Protein AF-A0A7C1B1G8-F1 (afdb_monomer_lite)

Foldseek 3Di:
DKDWDADPPPGIDIDDDDPDDPVVVVVVVVVVVVVVPD

Sequence (38 aa):
NVATVKTDIAG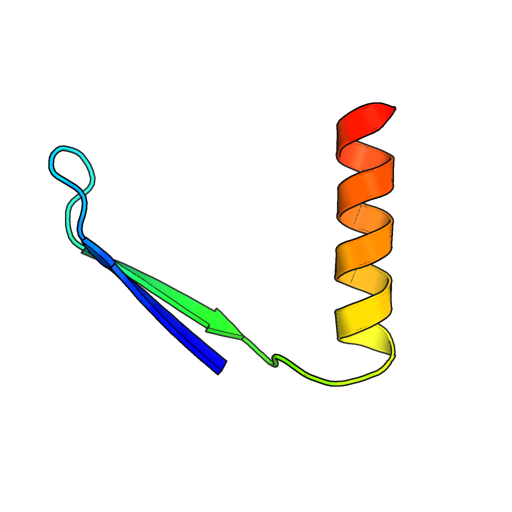DITIVGKGAGPKEAASAILSDILKIFA

Structure (mmCIF, N/CA/C/O backbone):
data_AF-A0A7C1B1G8-F1
#
_entry.id   AF-A0A7C1B1G8-F1
#
loop_
_atom_site.group_PDB
_atom_site.id
_atom_site.type_symbol
_atom_site.label_atom_id
_atom_site.label_alt_id
_atom_site.label_comp_id
_atom_site.label_asym_id
_atom_site.label_entity_id
_atom_site.label_seq_id
_atom_site.pdbx_PDB_ins_code
_atom_site.Cartn_x
_atom_site.Cartn_y
_atom_site.Cartn_z
_atom_site.occupancy
_atom_site.B_iso_or_equiv
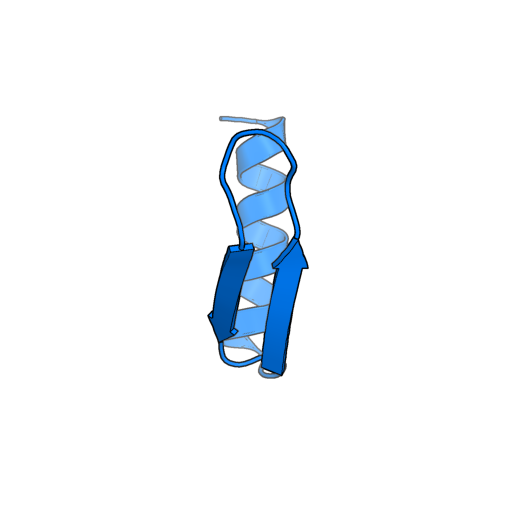_atom_site.auth_seq_id
_atom_site.auth_comp_id
_atom_site.auth_asym_id
_atom_site.auth_atom_id
_atom_site.pdbx_PDB_model_num
ATOM 1 N N . ASN A 1 1 ? -0.605 -5.438 -9.279 1.00 93.31 1 ASN A N 1
ATOM 2 C CA . ASN A 1 1 ? -0.647 -6.073 -7.950 1.00 93.31 1 ASN A CA 1
ATOM 3 C C . ASN A 1 1 ? -2.009 -5.833 -7.337 1.00 93.31 1 ASN A C 1
ATOM 5 O O . ASN A 1 1 ? -2.617 -4.797 -7.589 1.00 93.31 1 ASN A O 1
ATOM 9 N N . VAL A 1 2 ? -2.488 -6.817 -6.586 1.00 95.81 2 VAL A N 1
ATOM 10 C CA . VAL A 1 2 ? -3.791 -6.799 -5.923 1.00 95.81 2 VAL A CA 1
ATOM 11 C C . VAL A 1 2 ? -3.585 -7.307 -4.504 1.00 95.81 2 VAL A C 1
ATOM 13 O O . VAL A 1 2 ? -2.837 -8.267 -4.315 1.00 95.81 2 VAL A O 1
ATOM 16 N N . ALA A 1 3 ? -4.216 -6.661 -3.532 1.00 96.69 3 ALA A N 1
ATOM 17 C CA . ALA A 1 3 ? -4.236 -7.102 -2.146 1.00 96.69 3 ALA A CA 1
ATOM 18 C C . ALA A 1 3 ? -5.632 -6.885 -1.562 1.00 96.69 3 ALA A C 1
ATOM 20 O O . ALA A 1 3 ? -6.232 -5.833 -1.771 1.00 96.69 3 ALA A O 1
ATOM 21 N N . THR A 1 4 ? -6.124 -7.863 -0.809 1.00 97.56 4 THR A N 1
ATOM 22 C CA . THR A 1 4 ? -7.359 -7.742 -0.031 1.00 97.56 4 THR A CA 1
ATOM 23 C C . THR A 1 4 ? -7.004 -7.817 1.445 1.00 97.56 4 THR A C 1
ATOM 25 O O . THR A 1 4 ? -6.336 -8.755 1.879 1.00 97.56 4 THR A O 1
ATOM 28 N N . VAL A 1 5 ? -7.438 -6.818 2.204 1.00 97.56 5 VAL A N 1
ATOM 29 C CA . VAL A 1 5 ? -7.231 -6.698 3.644 1.00 97.56 5 VAL A CA 1
ATOM 30 C C . VAL A 1 5 ? -8.574 -6.914 4.324 1.00 97.56 5 VAL A C 1
ATOM 32 O O . VAL A 1 5 ? -9.511 -6.152 4.099 1.00 97.56 5 VAL A O 1
ATOM 35 N N . LYS A 1 6 ? -8.664 -7.957 5.150 1.00 97.44 6 LYS A N 1
ATOM 36 C CA . LYS A 1 6 ? -9.840 -8.201 5.987 1.00 97.44 6 LYS A CA 1
ATOM 37 C C . LYS A 1 6 ? -9.736 -7.358 7.246 1.00 97.44 6 LYS A C 1
ATOM 39 O O . LYS A 1 6 ? -8.716 -7.425 7.933 1.00 97.44 6 LYS A O 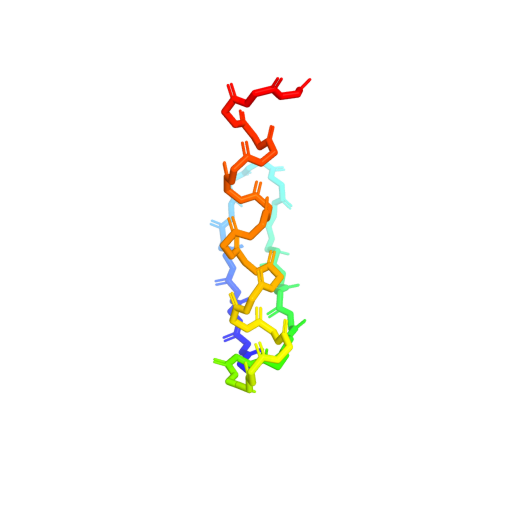1
ATOM 44 N N . THR A 1 7 ? -10.773 -6.591 7.546 1.00 97.06 7 THR A N 1
ATOM 45 C CA . THR A 1 7 ? -10.844 -5.779 8.762 1.00 97.06 7 THR A CA 1
ATOM 46 C C . THR A 1 7 ? -12.126 -6.082 9.527 1.00 97.06 7 THR A C 1
ATOM 48 O O . THR A 1 7 ? -13.133 -6.485 8.947 1.00 97.06 7 THR A O 1
ATOM 51 N N . ASP A 1 8 ? -12.073 -5.916 10.841 1.00 95.19 8 ASP A N 1
ATOM 52 C CA . ASP A 1 8 ? -13.173 -6.176 11.769 1.00 95.19 8 ASP A CA 1
ATOM 53 C C . ASP A 1 8 ? -14.241 -5.073 11.746 1.00 95.19 8 ASP A C 1
ATOM 55 O O . ASP A 1 8 ? -15.429 -5.366 11.863 1.00 95.19 8 ASP A O 1
ATOM 59 N N . ILE A 1 9 ? -13.826 -3.817 11.554 1.00 97.25 9 ILE A N 1
ATOM 60 C CA . ILE A 1 9 ? -14.722 -2.651 11.554 1.00 97.25 9 ILE A CA 1
ATOM 61 C C . ILE A 1 9 ? -15.063 -2.183 10.134 1.00 97.25 9 ILE A C 1
ATOM 63 O O . ILE A 1 9 ? -16.205 -1.817 9.867 1.00 97.25 9 ILE A O 1
ATOM 67 N N . ALA A 1 10 ? -14.096 -2.180 9.212 1.00 96.19 10 ALA A N 1
ATOM 68 C CA . ALA A 1 10 ? -14.279 -1.633 7.863 1.00 96.19 10 ALA A CA 1
ATOM 69 C C . ALA A 1 10 ? -14.604 -2.703 6.800 1.00 96.19 10 ALA A C 1
ATOM 71 O O . ALA A 1 10 ? -14.687 -2.386 5.613 1.00 96.19 10 ALA A O 1
ATOM 72 N N . GLY A 1 11 ? -14.806 -3.961 7.211 1.00 96.38 11 GLY A N 1
ATOM 73 C CA . GLY A 1 11 ? -15.033 -5.090 6.309 1.00 96.38 11 GLY A CA 1
ATOM 74 C C . GLY A 1 11 ? -13.816 -5.410 5.433 1.00 96.38 11 GLY A C 1
ATOM 75 O O . GLY A 1 11 ? -12.671 -5.130 5.795 1.00 96.38 11 GLY A O 1
ATOM 76 N N . ASP A 1 12 ? -14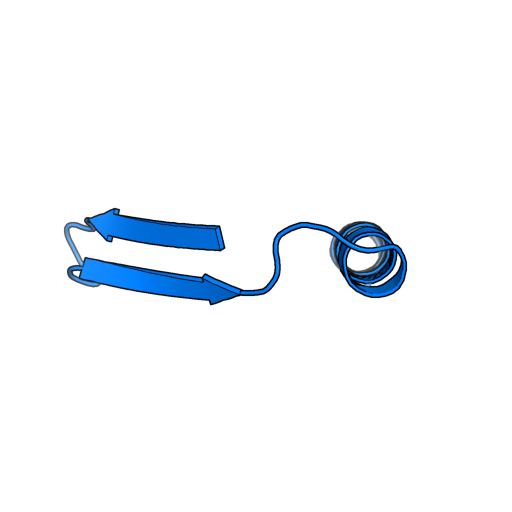.054 -6.017 4.273 1.00 97.62 12 ASP A N 1
ATOM 77 C CA . ASP A 1 12 ? -12.990 -6.383 3.336 1.00 97.62 12 ASP A CA 1
ATOM 78 C C . ASP A 1 12 ? -12.636 -5.199 2.420 1.00 97.62 12 ASP A C 1
ATOM 80 O O . ASP A 1 12 ? -13.454 -4.737 1.622 1.00 97.62 12 ASP A O 1
ATOM 84 N N . ILE A 1 13 ? -11.386 -4.734 2.485 1.00 97.69 13 ILE A N 1
ATOM 85 C CA . ILE A 1 13 ? -10.854 -3.653 1.645 1.00 97.69 13 ILE A CA 1
ATOM 86 C C . ILE A 1 13 ? -9.954 -4.255 0.567 1.00 97.69 13 ILE A C 1
ATOM 88 O O . ILE A 1 13 ? -8.944 -4.886 0.873 1.00 97.69 13 ILE A O 1
ATOM 92 N N . THR A 1 14 ? -10.279 -4.036 -0.709 1.00 97.12 14 THR A N 1
ATOM 93 C CA . THR A 1 14 ? -9.463 -4.513 -1.840 1.00 97.12 14 THR A CA 1
ATOM 94 C C . THR A 1 14 ? -8.755 -3.358 -2.538 1.00 97.12 14 THR A C 1
ATOM 96 O O . THR A 1 14 ? -9.385 -2.396 -2.969 1.00 97.12 14 THR A O 1
ATOM 99 N N . ILE A 1 15 ? -7.436 -3.477 -2.680 1.00 96.31 15 ILE A N 1
ATOM 100 C CA . ILE A 1 15 ? -6.558 -2.501 -3.324 1.00 96.31 15 ILE A CA 1
ATOM 101 C C . ILE A 1 15 ? -6.007 -3.110 -4.610 1.00 96.31 15 ILE A C 1
ATOM 103 O O . ILE A 1 15 ? -5.447 -4.209 -4.610 1.00 96.31 15 ILE A O 1
ATOM 107 N N . VAL A 1 16 ? -6.133 -2.368 -5.709 1.00 96.56 16 VAL A N 1
ATOM 108 C CA . VAL A 1 16 ? -5.635 -2.748 -7.035 1.00 96.56 16 VAL A CA 1
ATOM 109 C C . VAL A 1 16 ? -4.739 -1.635 -7.557 1.00 96.56 16 VAL A C 1
ATOM 111 O O . VAL A 1 16 ? -5.093 -0.461 -7.494 1.00 96.56 16 VAL A O 1
ATOM 114 N N . GLY A 1 17 ? -3.579 -1.994 -8.102 1.00 92.88 17 GLY A N 1
ATOM 115 C CA . GLY A 1 17 ? -2.667 -1.016 -8.686 1.00 92.88 17 GLY A CA 1
ATOM 116 C C . GLY A 1 17 ? -1.541 -1.649 -9.486 1.00 92.88 17 GLY A C 1
ATOM 117 O O . GLY A 1 17 ? -1.359 -2.867 -9.501 1.00 92.88 17 GLY A O 1
ATOM 118 N N . LYS A 1 18 ? -0.747 -0.822 -10.159 1.00 91.44 18 LYS A N 1
ATOM 119 C CA . LYS A 1 18 ? 0.461 -1.270 -10.856 1.00 91.44 18 LYS A CA 1
ATOM 120 C C . LYS A 1 18 ? 1.616 -1.307 -9.852 1.00 91.44 18 LYS A C 1
ATOM 122 O O . LYS A 1 18 ? 2.006 -0.272 -9.335 1.00 91.44 18 LYS A O 1
ATOM 127 N N . GLY A 1 19 ? 2.122 -2.499 -9.531 1.00 84.62 19 GLY A N 1
ATOM 128 C CA . GLY A 1 19 ? 3.122 -2.666 -8.464 1.00 84.62 19 GLY A CA 1
ATOM 129 C C . GLY A 1 19 ? 4.573 -2.645 -8.930 1.00 84.62 19 GLY A C 1
ATOM 130 O O . GLY A 1 19 ? 5.453 -2.994 -8.155 1.00 84.62 19 GLY A O 1
ATOM 131 N N . ALA A 1 20 ? 4.830 -2.268 -10.183 1.00 86.44 20 ALA A N 1
ATOM 132 C CA . ALA A 1 20 ? 6.176 -2.071 -10.702 1.00 86.44 20 ALA A CA 1
ATOM 133 C C . ALA A 1 20 ? 6.177 -1.007 -11.802 1.00 86.44 20 ALA A C 1
ATOM 135 O O . ALA A 1 20 ? 5.229 -0.905 -12.583 1.00 86.44 20 ALA A O 1
ATOM 136 N N . GLY A 1 21 ? 7.268 -0.252 -11.881 1.00 93.88 21 GLY A N 1
ATOM 137 C CA . GLY A 1 21 ? 7.484 0.794 -12.873 1.00 93.88 21 GLY A CA 1
ATOM 138 C C . GLY A 1 21 ? 8.142 2.027 -12.249 1.00 93.88 21 GLY A C 1
ATOM 139 O O . GLY A 1 21 ? 7.964 2.280 -11.056 1.00 93.88 21 GLY A O 1
ATOM 140 N N . PRO A 1 22 ? 8.929 2.789 -13.027 1.00 94.75 22 PRO A N 1
ATOM 141 C CA . PRO A 1 22 ? 9.703 3.907 -12.493 1.00 94.75 22 PRO A CA 1
ATOM 142 C C . PRO A 1 22 ? 8.809 5.013 -11.920 1.00 94.75 22 PRO A C 1
ATOM 144 O O . PRO A 1 22 ? 9.109 5.558 -10.863 1.00 94.75 22 PRO A O 1
ATOM 147 N N . LYS A 1 23 ? 7.675 5.309 -12.571 1.00 96.69 23 LYS A N 1
ATOM 148 C CA . LYS A 1 23 ? 6.726 6.326 -12.102 1.00 96.69 23 LYS A CA 1
ATOM 149 C C . LYS A 1 23 ? 6.027 5.890 -10.815 1.00 96.69 23 LYS A C 1
ATOM 151 O O . LYS A 1 23 ? 5.872 6.693 -9.900 1.00 96.69 23 LYS A O 1
ATOM 156 N N . GLU A 1 24 ? 5.603 4.635 -10.744 1.00 95.06 24 GLU A N 1
ATOM 157 C CA . GLU A 1 24 ? 4.886 4.072 -9.601 1.00 95.06 24 GLU A CA 1
ATOM 158 C C . GLU A 1 24 ? 5.801 3.978 -8.372 1.00 95.06 24 GLU A C 1
ATOM 160 O O . GLU A 1 24 ? 5.411 4.403 -7.286 1.00 95.06 24 GLU A O 1
ATOM 165 N N . ALA A 1 25 ? 7.046 3.528 -8.560 1.00 94.56 25 ALA A N 1
ATOM 166 C CA . ALA A 1 25 ? 8.055 3.493 -7.503 1.00 94.56 25 ALA A CA 1
ATOM 167 C C . ALA A 1 25 ? 8.427 4.902 -7.006 1.00 94.56 25 ALA A C 1
ATOM 169 O O . ALA A 1 25 ? 8.456 5.141 -5.800 1.00 94.56 25 ALA A O 1
ATOM 170 N N . ALA A 1 26 ? 8.643 5.859 -7.917 1.00 97.50 26 ALA A N 1
ATOM 171 C CA . ALA A 1 26 ? 8.925 7.246 -7.543 1.00 97.50 26 ALA A CA 1
ATOM 172 C C . ALA A 1 26 ? 7.749 7.896 -6.793 1.00 97.50 26 ALA A C 1
ATOM 174 O O . ALA A 1 26 ? 7.965 8.654 -5.850 1.00 97.50 26 ALA A O 1
ATOM 175 N N . SER A 1 27 ? 6.509 7.571 -7.173 1.00 95.81 27 SER A N 1
ATOM 176 C CA . SER A 1 27 ? 5.306 8.081 -6.501 1.00 95.81 27 SER A CA 1
ATOM 177 C C . SER A 1 27 ? 5.189 7.567 -5.063 1.00 95.81 27 SER A C 1
ATOM 179 O O . SER A 1 27 ? 4.812 8.336 -4.182 1.00 95.81 27 SER A O 1
ATOM 181 N N . ALA A 1 28 ? 5.542 6.300 -4.810 1.00 95.38 28 ALA A N 1
ATOM 182 C CA . ALA A 1 28 ? 5.568 5.744 -3.456 1.00 95.38 28 ALA A CA 1
ATOM 183 C C . ALA A 1 28 ? 6.598 6.468 -2.570 1.00 95.38 28 ALA A C 1
ATOM 185 O O . ALA A 1 28 ? 6.244 6.941 -1.494 1.00 95.38 28 ALA A O 1
ATOM 186 N N . ILE A 1 29 ? 7.825 6.663 -3.071 1.00 96.62 29 ILE A N 1
ATOM 187 C CA . ILE A 1 29 ? 8.883 7.399 -2.354 1.00 96.62 29 ILE A CA 1
ATOM 188 C C . ILE A 1 29 ? 8.451 8.841 -2.055 1.00 96.62 29 ILE A C 1
ATOM 190 O O . ILE A 1 29 ? 8.594 9.311 -0.929 1.00 96.62 29 ILE A O 1
ATOM 194 N N . LEU A 1 30 ? 7.904 9.552 -3.047 1.00 97.69 30 LEU A N 1
ATOM 195 C CA . LEU A 1 30 ? 7.435 10.926 -2.853 1.00 97.69 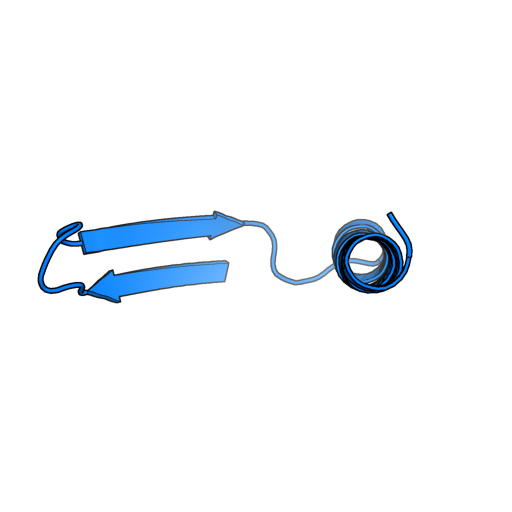30 LEU A CA 1
ATOM 196 C C . LEU A 1 30 ? 6.316 10.996 -1.807 1.00 97.69 30 LEU A C 1
ATOM 198 O O . LEU A 1 30 ? 6.323 11.895 -0.969 1.00 97.69 30 LEU A O 1
ATOM 202 N N . SER A 1 31 ? 5.374 10.049 -1.830 1.00 97.06 31 SER A N 1
ATOM 203 C CA . SER A 1 31 ? 4.308 9.989 -0.830 1.00 97.06 31 SER A CA 1
ATOM 204 C C . SER A 1 31 ? 4.850 9.805 0.587 1.00 97.06 31 SER A C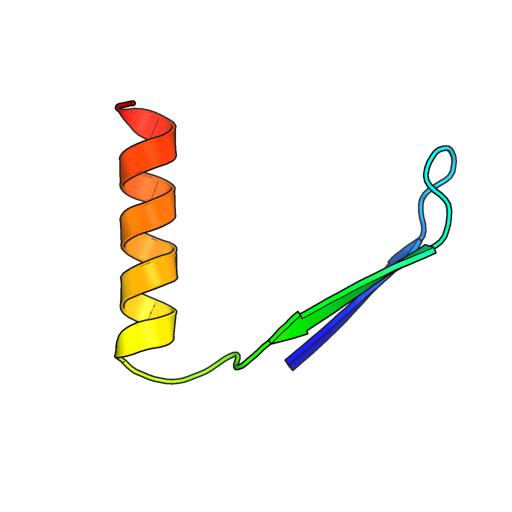 1
ATOM 206 O O . SER A 1 31 ? 4.270 10.372 1.514 1.00 97.06 31 SER A O 1
ATOM 208 N N . ASP A 1 32 ? 5.918 9.027 0.767 1.00 97.56 32 ASP A N 1
ATOM 209 C CA . ASP A 1 32 ? 6.534 8.820 2.080 1.00 97.56 32 ASP A CA 1
ATOM 210 C C . ASP A 1 32 ? 7.240 10.088 2.575 1.00 97.56 32 ASP A C 1
ATOM 212 O O . ASP A 1 32 ? 7.095 10.452 3.740 1.00 97.56 32 ASP A O 1
ATOM 216 N N . ILE A 1 33 ? 7.921 10.817 1.684 1.00 98.31 33 ILE A N 1
ATOM 217 C CA . ILE A 1 33 ? 8.506 12.128 2.005 1.00 98.31 33 ILE A CA 1
ATOM 218 C C . ILE A 1 33 ? 7.408 13.102 2.447 1.00 98.31 33 ILE A C 1
ATOM 220 O O . ILE A 1 33 ? 7.535 13.736 3.493 1.00 98.31 33 ILE A O 1
ATOM 224 N N . LEU A 1 34 ? 6.314 13.204 1.685 1.00 98.12 34 LEU A N 1
ATOM 225 C CA . LEU A 1 34 ? 5.217 14.116 2.014 1.00 98.12 34 LEU A CA 1
ATOM 226 C C . LEU A 1 34 ? 4.606 13.797 3.381 1.00 98.12 34 LEU A C 1
ATOM 228 O O . LEU A 1 34 ? 4.425 14.711 4.169 1.00 98.12 34 LEU A O 1
ATOM 232 N N . LYS A 1 35 ? 4.385 12.521 3.714 1.00 97.50 35 LYS A N 1
ATOM 233 C CA . LYS A 1 35 ? 3.848 12.128 5.030 1.00 97.50 35 LYS A CA 1
ATOM 234 C C . LYS A 1 35 ? 4.721 12.532 6.220 1.00 97.50 35 LYS A C 1
ATOM 236 O O . LYS A 1 35 ? 4.210 12.602 7.333 1.00 97.50 35 LYS A O 1
ATOM 241 N N . ILE A 1 36 ? 6.025 12.725 6.017 1.00 96.56 36 ILE A N 1
ATOM 242 C CA . ILE A 1 36 ? 6.944 13.144 7.084 1.00 96.56 36 ILE A CA 1
ATOM 243 C C . ILE A 1 36 ? 6.936 14.669 7.250 1.00 96.56 36 ILE A C 1
ATOM 245 O O . ILE A 1 36 ? 7.120 15.157 8.364 1.00 96.56 36 ILE A O 1
ATOM 249 N N . PHE A 1 37 ? 6.749 15.420 6.163 1.00 95.00 37 PHE A N 1
ATOM 250 C CA . PHE A 1 37 ? 7.037 16.858 6.131 1.00 95.00 37 PHE A CA 1
ATOM 251 C C . PHE A 1 37 ? 5.837 17.772 5.830 1.00 95.00 37 PHE A C 1
ATOM 253 O O . PHE A 1 37 ? 5.998 18.988 5.946 1.00 95.00 37 PHE A O 1
ATOM 260 N N . ALA A 1 38 ? 4.677 17.237 5.436 1.00 79.62 38 ALA A N 1
ATOM 261 C CA . ALA A 1 38 ? 3.481 17.991 5.041 1.00 79.62 38 ALA A CA 1
ATOM 262 C C . ALA A 1 38 ? 2.226 17.483 5.762 1.00 79.62 38 ALA A C 1
ATOM 264 O O . ALA A 1 38 ? 1.415 18.347 6.163 1.00 79.62 38 ALA A O 1
#

Secondary structure (DSSP, 8-state):
-EEEEE-SSS-EEEEE----SHHHHHHHHHHHHHHHH-

Radius of gyration: 13.2 Å; chains: 1; bounding box: 25×26×25 Å

pLDDT: mean 95.23, std 3.82, range [79.62, 98.31]